Protein AF-X0X4C2-F1 (afdb_monomer_lite)

Structure (mmCIF, N/CA/C/O backbone):
data_AF-X0X4C2-F1
#
_entry.id   AF-X0X4C2-F1
#
loop_
_atom_site.group_PDB
_atom_site.id
_atom_site.type_symbol
_atom_site.label_atom_id
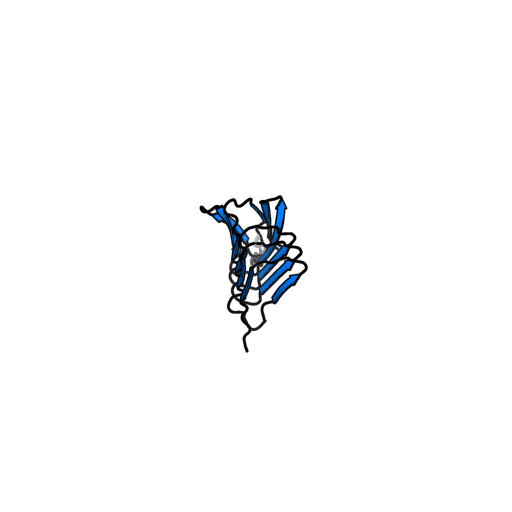_atom_site.label_alt_id
_atom_site.label_comp_id
_atom_site.label_asym_id
_atom_site.label_entity_id
_atom_site.label_seq_id
_atom_site.pdbx_PDB_ins_code
_atom_site.Cartn_x
_atom_site.Cartn_y
_atom_site.Cartn_z
_atom_site.occupancy
_atom_site.B_iso_or_equiv
_atom_site.auth_seq_id
_atom_site.auth_comp_id
_atom_site.auth_asym_id
_atom_site.auth_atom_id
_atom_site.pdbx_PDB_model_num
ATOM 1 N N . MET A 1 1 ? 6.763 48.472 -54.831 1.00 40.66 1 MET A N 1
ATOM 2 C CA . MET A 1 1 ? 7.180 47.068 -54.625 1.00 40.66 1 MET A CA 1
ATOM 3 C C . MET A 1 1 ? 6.949 46.715 -53.163 1.00 40.66 1 MET A C 1
ATOM 5 O O . MET A 1 1 ? 7.682 47.191 -52.311 1.00 40.66 1 MET A O 1
ATOM 9 N N . SER A 1 2 ? 5.869 45.994 -52.861 1.00 44.69 2 SER A N 1
ATOM 10 C CA . SER A 1 2 ? 5.497 45.577 -51.502 1.00 44.69 2 SER A CA 1
ATOM 11 C C . SER A 1 2 ? 5.305 44.066 -51.507 1.00 44.69 2 SER A C 1
ATOM 13 O O . SER A 1 2 ? 4.559 43.547 -52.334 1.00 44.69 2 SER A O 1
ATOM 15 N N . SER A 1 3 ? 5.995 43.354 -50.621 1.00 41.91 3 SER A N 1
ATOM 16 C CA . SER A 1 3 ? 5.711 41.953 -50.298 1.00 41.91 3 SER A CA 1
ATOM 17 C C . SER A 1 3 ? 6.175 41.682 -48.867 1.00 41.91 3 SER A C 1
ATOM 19 O O . SER A 1 3 ? 7.344 41.425 -48.605 1.00 41.91 3 SER A O 1
ATOM 21 N N . LYS A 1 4 ? 5.230 41.802 -47.927 1.00 59.50 4 LYS A N 1
ATOM 22 C CA . LYS A 1 4 ? 5.317 41.296 -46.549 1.00 59.50 4 LYS A CA 1
ATOM 23 C C . LYS A 1 4 ? 4.933 39.813 -46.548 1.00 59.50 4 LYS A C 1
ATOM 25 O O . LYS A 1 4 ? 3.790 39.527 -46.889 1.00 59.50 4 LYS A O 1
ATOM 30 N N . CYS A 1 5 ? 5.817 38.901 -46.130 1.00 36.81 5 CYS A N 1
ATOM 31 C CA . CYS A 1 5 ? 5.499 37.526 -45.675 1.00 36.81 5 CYS A CA 1
AT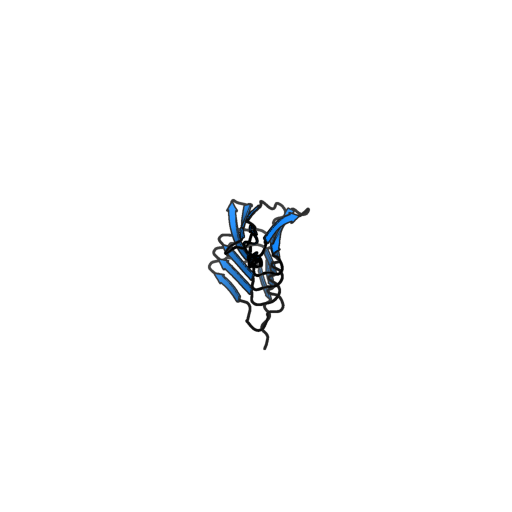OM 32 C C . CYS A 1 5 ? 6.817 36.752 -45.438 1.00 36.81 5 CYS A C 1
ATOM 34 O O . CYS A 1 5 ? 7.682 36.824 -46.294 1.00 36.81 5 CYS A O 1
ATOM 36 N N . LYS A 1 6 ? 7.090 35.977 -44.379 1.00 53.44 6 LYS A N 1
ATOM 37 C CA . LYS A 1 6 ? 6.276 35.333 -43.335 1.00 53.44 6 LYS A CA 1
ATOM 38 C C . LYS A 1 6 ? 7.135 35.223 -42.065 1.00 53.44 6 LYS A C 1
ATOM 40 O O . LYS A 1 6 ? 8.284 34.797 -42.151 1.00 53.44 6 LYS A O 1
ATOM 45 N N . ARG A 1 7 ? 6.592 35.561 -40.889 1.00 50.72 7 ARG A N 1
ATOM 46 C CA . ARG A 1 7 ? 7.197 35.143 -39.613 1.00 50.72 7 ARG A CA 1
ATOM 47 C C . ARG A 1 7 ? 7.087 33.623 -39.538 1.00 50.72 7 ARG A C 1
ATOM 49 O O . ARG A 1 7 ? 5.986 33.084 -39.612 1.00 50.72 7 ARG A O 1
ATOM 56 N N . ARG A 1 8 ? 8.228 32.945 -39.446 1.00 53.25 8 ARG A N 1
ATOM 57 C CA . ARG A 1 8 ? 8.306 31.503 -39.227 1.00 53.25 8 ARG A CA 1
ATOM 58 C C . ARG A 1 8 ? 7.906 31.251 -37.775 1.00 53.25 8 ARG A C 1
ATOM 60 O O . ARG A 1 8 ? 8.707 31.465 -36.876 1.00 53.25 8 ARG A O 1
ATOM 67 N N . LEU A 1 9 ? 6.645 30.895 -37.552 1.00 48.34 9 LEU A N 1
ATOM 68 C CA . LEU A 1 9 ? 6.200 30.347 -36.276 1.00 48.34 9 LEU A CA 1
ATOM 69 C C . LEU A 1 9 ? 6.708 28.907 -36.237 1.00 48.34 9 LEU A C 1
ATOM 71 O O . LEU A 1 9 ? 6.121 28.018 -36.850 1.00 48.34 9 LEU A O 1
ATOM 75 N N . THR A 1 10 ? 7.858 28.697 -35.608 1.00 59.06 10 THR A N 1
ATOM 76 C CA . THR A 1 10 ? 8.228 27.376 -35.109 1.00 59.06 10 THR A CA 1
ATOM 77 C C . THR A 1 10 ? 7.241 27.059 -34.000 1.00 59.06 10 THR A C 1
ATOM 79 O O . THR A 1 10 ? 7.327 27.611 -32.909 1.00 59.06 10 THR A O 1
ATOM 82 N N . LEU A 1 11 ? 6.238 26.250 -34.325 1.00 52.59 11 LEU A N 1
ATOM 83 C CA . LEU A 1 11 ? 5.438 25.571 -33.324 1.00 52.59 11 LEU A CA 1
ATOM 84 C C . LEU A 1 11 ? 6.408 24.566 -32.708 1.00 52.59 11 LEU A C 1
ATOM 86 O O . LEU A 1 11 ? 6.833 23.633 -33.391 1.00 52.59 11 LEU A O 1
ATOM 90 N N . GLU A 1 12 ? 6.883 24.852 -31.497 1.00 42.91 12 GLU A N 1
ATOM 91 C CA . GLU A 1 12 ? 7.608 23.863 -30.709 1.00 42.91 12 GLU A CA 1
ATOM 92 C C . GLU A 1 12 ? 6.773 22.585 -30.745 1.00 42.91 12 GLU A C 1
ATOM 94 O O . GLU A 1 12 ? 5.567 22.613 -30.481 1.00 42.91 12 GLU A O 1
ATOM 99 N N . SER A 1 13 ? 7.390 21.481 -31.178 1.00 59.19 13 SER A N 1
ATOM 100 C CA . SER A 1 13 ? 6.810 20.167 -30.941 1.00 59.19 13 SER A CA 1
ATOM 101 C C . SER A 1 13 ? 6.556 20.132 -29.451 1.00 59.19 13 SER A C 1
ATOM 103 O O . SER A 1 13 ? 7.518 20.244 -28.696 1.00 59.19 13 SER A O 1
ATOM 105 N N . MET A 1 14 ? 5.280 20.068 -29.060 1.00 44.09 14 MET A N 1
ATOM 106 C CA . MET A 1 14 ? 4.888 19.886 -27.673 1.00 44.09 14 MET A CA 1
ATOM 107 C C . MET A 1 14 ? 5.827 18.846 -27.089 1.00 44.09 14 MET A C 1
ATOM 109 O O . MET A 1 14 ? 5.850 17.705 -27.559 1.00 44.09 14 MET A O 1
ATOM 113 N N . GLU A 1 15 ? 6.639 19.253 -26.122 1.00 58.56 15 GLU A N 1
ATOM 114 C CA . GLU A 1 15 ? 7.289 18.289 -25.259 1.00 58.56 15 GLU A CA 1
ATOM 115 C C . GLU A 1 15 ? 6.137 17.410 -24.760 1.00 58.56 15 GLU A C 1
ATOM 117 O O . GLU A 1 15 ? 5.141 17.963 -24.262 1.00 58.56 15 GLU A O 1
ATOM 122 N N . PRO A 1 16 ? 6.152 16.077 -24.956 1.00 49.84 16 PRO A N 1
ATOM 123 C CA . PRO A 1 16 ? 5.253 15.263 -24.173 1.00 49.84 16 PRO A CA 1
ATOM 124 C C . PRO A 1 16 ? 5.598 15.656 -22.746 1.00 49.84 16 PRO A C 1
ATOM 126 O O . PRO A 1 16 ? 6.735 15.473 -22.311 1.00 49.84 16 PRO A O 1
ATOM 129 N N . ARG A 1 17 ? 4.653 16.299 -22.048 1.00 49.81 17 ARG A N 1
ATOM 130 C CA . ARG A 1 17 ? 4.711 16.371 -20.594 1.00 49.81 17 ARG A CA 1
ATOM 131 C C . ARG A 1 17 ? 5.098 14.964 -20.190 1.00 49.81 17 ARG A C 1
ATOM 133 O O . ARG A 1 17 ? 4.367 14.039 -20.539 1.00 49.81 17 ARG A O 1
ATOM 140 N N . CYS A 1 18 ? 6.281 14.805 -19.610 1.00 46.47 18 CYS A N 1
ATOM 141 C CA . CYS A 1 18 ? 6.718 13.535 -19.075 1.00 46.47 18 CYS A CA 1
ATOM 142 C C . CYS A 1 18 ? 5.672 13.195 -18.007 1.00 46.47 18 CYS A C 1
ATOM 144 O O . CYS A 1 18 ? 5.713 13.725 -16.900 1.00 46.47 18 CYS A O 1
ATOM 146 N N . MET A 1 19 ? 4.621 12.472 -18.400 1.00 49.78 19 MET A N 1
ATOM 147 C CA . MET A 1 19 ? 3.558 12.019 -17.520 1.00 49.78 19 MET A CA 1
ATOM 148 C C . MET A 1 19 ? 4.154 10.844 -16.764 1.00 49.78 19 MET A C 1
ATOM 150 O O . MET A 1 19 ? 3.993 9.717 -17.197 1.00 49.78 19 MET A O 1
ATOM 154 N N . MET A 1 20 ? 4.926 11.100 -15.712 1.00 54.41 20 MET A N 1
ATOM 155 C CA . MET A 1 20 ? 5.485 10.042 -14.861 1.00 54.41 20 MET A CA 1
ATOM 156 C C . MET A 1 20 ? 5.259 10.416 -13.402 1.00 54.41 20 MET A C 1
ATOM 158 O O . MET A 1 20 ? 6.180 10.601 -12.616 1.00 54.41 20 MET A O 1
ATOM 162 N N . ALA A 1 21 ? 3.996 10.635 -13.087 1.00 57.00 21 ALA A N 1
ATOM 163 C CA . ALA A 1 21 ? 3.494 10.856 -11.752 1.00 57.00 21 ALA A CA 1
ATOM 164 C C . ALA A 1 21 ? 2.227 10.004 -11.741 1.00 57.00 21 ALA A C 1
ATOM 166 O O . ALA A 1 21 ? 1.179 10.466 -12.196 1.00 57.00 21 ALA A O 1
ATOM 167 N N . GLY A 1 22 ? 2.386 8.712 -11.446 1.00 71.00 22 GLY A N 1
ATOM 168 C CA . GLY A 1 22 ? 1.303 7.748 -11.608 1.00 71.00 22 GLY A CA 1
ATOM 169 C C . GLY A 1 22 ? 0.104 8.086 -10.719 1.00 71.00 22 GLY A C 1
ATOM 170 O O . GLY A 1 22 ? 0.177 8.932 -9.823 1.00 71.00 22 GLY A O 1
ATOM 171 N N . ALA A 1 23 ? -1.056 7.540 -11.037 1.00 83.25 23 ALA A N 1
ATOM 172 C CA . ALA A 1 23 ? -2.300 7.848 -10.354 1.00 83.25 23 ALA A CA 1
ATOM 173 C C . ALA A 1 23 ? -2.665 6.739 -9.371 1.00 83.25 23 ALA A C 1
ATOM 175 O O . ALA A 1 23 ? -2.764 5.577 -9.742 1.00 83.25 23 ALA A O 1
ATOM 176 N N . VAL A 1 24 ? -2.973 7.128 -8.136 1.00 88.19 24 VAL A N 1
ATOM 177 C CA . VAL A 1 24 ? -3.574 6.226 -7.153 1.00 88.19 24 VAL A CA 1
ATOM 178 C C . VAL A 1 24 ? -5.037 6.593 -7.010 1.00 88.19 24 VAL A C 1
ATOM 180 O O . VAL A 1 24 ? -5.399 7.764 -6.910 1.00 88.19 24 VAL A O 1
ATOM 183 N N . THR A 1 25 ? -5.885 5.581 -6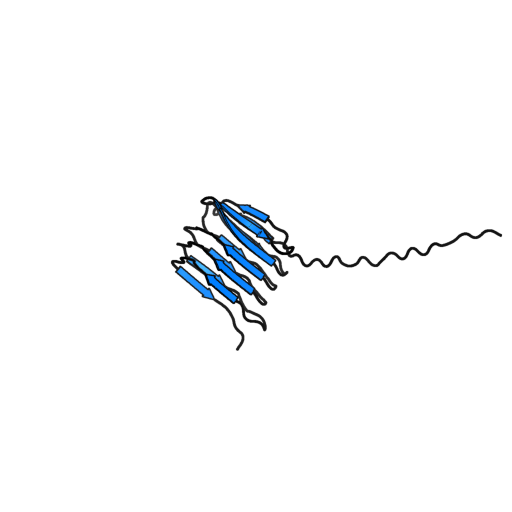.976 1.00 88.69 25 THR A N 1
ATOM 184 C CA . THR A 1 25 ? -7.316 5.697 -6.732 1.00 88.69 25 THR A CA 1
ATOM 185 C C . THR A 1 25 ? -7.665 4.894 -5.495 1.00 88.69 25 THR A C 1
ATOM 187 O O . THR A 1 25 ? -7.269 3.742 -5.368 1.00 88.69 25 THR A O 1
ATOM 190 N N . ALA A 1 26 ? -8.390 5.497 -4.556 1.00 90.31 26 ALA A N 1
ATOM 191 C CA . ALA A 1 26 ? -8.867 4.786 -3.379 1.00 90.31 26 ALA A CA 1
ATOM 192 C C . ALA A 1 26 ? -10.376 4.958 -3.218 1.00 90.31 26 ALA A C 1
ATOM 194 O O . ALA A 1 26 ? -10.912 6.055 -3.400 1.00 90.31 26 ALA A O 1
ATOM 195 N N . TRP A 1 27 ? -11.062 3.872 -2.883 1.00 90.19 27 TRP A N 1
ATOM 196 C CA . TRP A 1 27 ? -12.502 3.849 -2.654 1.00 90.19 27 TRP A CA 1
ATOM 197 C C . TRP A 1 27 ? -12.875 2.807 -1.601 1.00 90.19 27 TRP A C 1
ATOM 199 O O . TRP A 1 27 ? -12.061 1.980 -1.204 1.00 90.19 27 TRP A O 1
ATOM 209 N N . ILE A 1 28 ? -14.120 2.873 -1.138 1.00 90.25 28 ILE A N 1
ATOM 210 C CA . ILE A 1 28 ? -14.707 1.878 -0.241 1.00 90.25 28 ILE A CA 1
ATOM 211 C C . ILE A 1 28 ? -15.648 1.011 -1.077 1.00 90.25 28 ILE A C 1
ATOM 213 O O . ILE A 1 28 ? -16.432 1.548 -1.867 1.00 90.25 28 ILE A O 1
ATOM 217 N N . ASP A 1 29 ? -15.546 -0.309 -0.957 1.00 90.06 29 ASP A N 1
ATOM 218 C CA . ASP A 1 29 ? -16.429 -1.230 -1.672 1.00 90.06 29 ASP A CA 1
ATOM 219 C C . ASP A 1 29 ? -17.792 -1.419 -0.971 1.00 90.06 29 ASP A C 1
ATOM 221 O O . ASP A 1 29 ? -18.129 -0.744 0.002 1.00 90.06 29 ASP A O 1
ATOM 225 N N . LEU A 1 30 ? -18.623 -2.325 -1.496 1.00 86.12 30 LEU A N 1
ATOM 226 C CA . LEU A 1 30 ? -19.943 -2.606 -0.924 1.00 86.12 30 LEU A CA 1
ATOM 227 C C . LEU A 1 30 ? -19.871 -3.391 0.402 1.00 86.12 30 LEU A C 1
ATOM 229 O O . LEU A 1 30 ? -20.831 -3.347 1.172 1.00 86.12 30 LEU A O 1
ATOM 233 N N . ALA A 1 31 ? -18.768 -4.102 0.662 1.00 86.12 31 ALA A N 1
ATOM 234 C CA . ALA A 1 31 ? -18.508 -4.767 1.939 1.00 86.12 31 ALA A CA 1
ATOM 235 C C . ALA A 1 31 ? -18.039 -3.767 3.013 1.00 86.12 31 ALA A C 1
ATOM 237 O O . ALA A 1 31 ? -18.195 -4.017 4.208 1.00 86.12 31 ALA A O 1
ATOM 238 N N . GLY A 1 32 ? -17.578 -2.591 2.585 1.00 86.00 32 GLY A N 1
ATOM 239 C CA . GLY A 1 32 ? -17.081 -1.528 3.443 1.00 86.00 32 GLY A CA 1
ATOM 240 C C . GLY A 1 32 ? -15.560 -1.526 3.568 1.00 86.00 32 GLY A C 1
ATOM 241 O O . GLY A 1 32 ? -15.050 -0.784 4.409 1.00 86.00 32 GLY A O 1
ATOM 242 N N . ASP A 1 33 ? -14.855 -2.317 2.763 1.00 90.75 33 ASP A N 1
ATOM 243 C CA . ASP A 1 33 ? -13.403 -2.459 2.809 1.00 90.75 33 ASP A CA 1
ATOM 244 C C . ASP A 1 33 ? -12.725 -1.353 1.999 1.00 90.75 33 ASP A C 1
ATOM 246 O O . ASP A 1 33 ? -13.270 -0.840 1.013 1.00 90.75 33 ASP A O 1
ATOM 250 N N . LEU A 1 34 ? -11.529 -0.954 2.434 1.00 91.06 34 LEU A N 1
ATOM 251 C CA . LEU A 1 34 ? -10.737 0.060 1.750 1.00 91.06 34 LEU A CA 1
ATOM 252 C C . LEU A 1 34 ? -9.969 -0.585 0.600 1.00 91.06 34 LEU A C 1
ATOM 254 O O . LEU A 1 34 ? -9.087 -1.406 0.823 1.00 91.06 34 LEU A O 1
ATOM 258 N N . GLN A 1 35 ? -10.259 -0.143 -0.616 1.00 93.06 35 GLN A N 1
ATOM 259 C CA . GLN A 1 35 ? -9.556 -0.533 -1.829 1.00 93.06 35 GLN A CA 1
ATOM 260 C C . GLN A 1 35 ? -8.661 0.625 -2.272 1.00 93.06 35 GLN A C 1
ATOM 262 O O . GLN A 1 35 ? -9.152 1.724 -2.527 1.00 93.06 35 GLN A O 1
ATOM 267 N N . VAL A 1 36 ? -7.357 0.387 -2.378 1.00 92.69 36 VAL A N 1
ATOM 268 C CA . VAL A 1 36 ? -6.366 1.324 -2.919 1.00 92.69 36 VAL A CA 1
ATOM 269 C C . VAL A 1 36 ? -5.753 0.681 -4.151 1.00 92.69 36 VAL A C 1
ATOM 271 O O . VAL A 1 36 ? -5.165 -0.389 -4.045 1.00 92.69 36 VAL A O 1
ATOM 274 N N . HIS A 1 37 ? -5.905 1.318 -5.307 1.00 92.31 37 HIS A N 1
ATOM 275 C CA . HIS A 1 37 ? -5.340 0.856 -6.567 1.00 92.31 37 HIS A CA 1
ATOM 276 C C . HIS A 1 37 ? -4.425 1.903 -7.189 1.00 92.31 37 HIS A C 1
ATOM 278 O O . HIS A 1 37 ? -4.844 3.047 -7.389 1.00 92.31 37 HIS A O 1
ATOM 284 N N . GLY A 1 38 ? -3.206 1.491 -7.507 1.00 89.44 38 GLY A N 1
ATOM 285 C CA . GLY A 1 38 ? -2.288 2.216 -8.365 1.00 89.44 38 GLY A CA 1
ATOM 286 C C . GLY A 1 38 ? -2.541 1.967 -9.854 1.00 89.44 38 GLY A C 1
ATOM 287 O O . GLY A 1 38 ? -3.410 1.175 -10.238 1.00 89.44 38 GLY A O 1
ATOM 288 N N . ASP A 1 39 ? -1.824 2.708 -10.692 1.00 85.44 39 ASP A N 1
ATOM 289 C CA . ASP A 1 39 ? -1.792 2.528 -12.139 1.00 85.44 39 ASP A CA 1
ATOM 290 C C . ASP A 1 39 ? -0.557 1.729 -12.586 1.00 85.44 39 ASP A C 1
ATOM 292 O O . ASP A 1 39 ? 0.175 1.177 -11.784 1.00 85.44 39 ASP A O 1
ATOM 296 N N . ALA A 1 40 ? -0.334 1.601 -13.896 1.00 84.00 40 ALA A N 1
ATOM 297 C CA . ALA A 1 40 ? 0.814 0.854 -14.431 1.00 84.00 40 ALA A CA 1
ATOM 298 C C . ALA A 1 40 ? 2.132 1.659 -14.417 1.00 84.00 40 ALA A C 1
ATOM 300 O O . ALA A 1 40 ? 3.031 1.396 -15.217 1.00 84.00 40 ALA A O 1
ATOM 301 N N . ALA A 1 41 ? 2.202 2.724 -13.622 1.00 87.00 41 ALA A N 1
ATOM 302 C CA . ALA A 1 41 ? 3.384 3.555 -13.477 1.00 87.00 41 ALA A CA 1
ATOM 303 C C . ALA A 1 41 ? 3.838 3.528 -12.020 1.00 87.00 41 ALA A C 1
ATOM 305 O O . ALA A 1 41 ? 3.031 3.341 -11.125 1.00 87.00 41 ALA A O 1
ATOM 306 N N . SER A 1 42 ? 5.114 3.832 -11.775 1.00 87.75 42 SER A N 1
ATOM 307 C CA . SER A 1 42 ? 5.651 3.904 -10.414 1.00 87.75 42 SER A CA 1
ATOM 308 C C . SER A 1 42 ? 4.816 4.818 -9.522 1.00 87.75 42 SER A C 1
ATOM 310 O O . SER A 1 42 ? 4.738 6.036 -9.736 1.00 87.75 42 SER A O 1
ATOM 312 N N . ASN A 1 43 ? 4.197 4.225 -8.513 1.00 88.88 43 ASN A N 1
ATOM 313 C CA . ASN A 1 43 ? 3.356 4.894 -7.545 1.00 88.88 43 ASN A CA 1
ATOM 314 C C . ASN A 1 43 ? 4.010 4.868 -6.175 1.00 88.88 43 ASN A C 1
ATOM 316 O O . ASN A 1 43 ? 4.601 3.890 -5.733 1.00 88.88 43 ASN A O 1
ATOM 320 N N . GLN A 1 44 ? 3.870 5.973 -5.459 1.00 91.00 44 GLN A N 1
ATOM 321 C CA . GLN A 1 44 ? 4.357 6.079 -4.095 1.00 91.00 44 GLN A CA 1
ATOM 322 C C . GLN A 1 44 ? 3.200 6.513 -3.226 1.00 91.00 44 GLN A C 1
ATOM 324 O O . GLN A 1 44 ? 2.600 7.562 -3.463 1.00 91.00 44 GLN A O 1
ATOM 329 N N . VAL A 1 45 ? 2.868 5.702 -2.231 1.00 92.31 45 VAL A N 1
ATOM 330 C CA . VAL A 1 45 ? 1.703 5.910 -1.383 1.00 92.31 45 VAL A CA 1
ATOM 331 C C . VAL A 1 45 ? 2.097 5.830 0.081 1.00 92.31 45 VAL A C 1
ATOM 333 O O . VAL A 1 45 ? 2.809 4.929 0.510 1.00 92.31 45 VAL A O 1
ATOM 336 N N . LEU A 1 46 ? 1.622 6.796 0.858 1.00 92.31 46 LEU A N 1
ATOM 337 C CA . LEU A 1 46 ? 1.728 6.820 2.307 1.00 92.31 46 LEU A CA 1
ATOM 338 C C . LEU A 1 46 ? 0.347 6.637 2.916 1.00 92.31 46 LEU A C 1
ATOM 340 O O . LEU A 1 46 ? -0.565 7.420 2.659 1.00 92.31 46 LEU A O 1
ATOM 344 N N . ILE A 1 47 ? 0.216 5.617 3.750 1.00 91.31 47 ILE A N 1
ATOM 345 C CA . ILE A 1 47 ? -1.006 5.273 4.456 1.00 91.31 47 ILE A CA 1
ATOM 346 C C . ILE A 1 47 ? -0.765 5.479 5.942 1.00 91.31 47 ILE A C 1
ATOM 348 O O . ILE A 1 47 ? 0.131 4.881 6.536 1.00 91.31 47 ILE A O 1
ATOM 352 N N . GLN A 1 48 ? -1.581 6.339 6.540 1.00 92.00 48 GLN A N 1
ATOM 353 C CA . GLN A 1 48 ? -1.520 6.664 7.959 1.00 92.00 48 GLN A CA 1
ATOM 354 C C . GLN A 1 48 ? -2.913 6.609 8.572 1.00 92.00 48 GLN A C 1
ATOM 356 O O . GLN A 1 48 ? -3.904 6.953 7.926 1.00 92.00 48 GLN A O 1
ATOM 361 N N . SER A 1 49 ? -3.017 6.206 9.838 1.00 86.75 49 SER A N 1
ATOM 362 C CA . SER A 1 49 ? -4.272 6.376 10.571 1.00 86.75 49 SER A CA 1
ATOM 363 C C . SER A 1 49 ? -4.398 7.836 11.008 1.00 86.75 49 SER A C 1
ATOM 365 O O . SER A 1 49 ? -3.576 8.336 11.775 1.00 86.75 49 SER A O 1
ATOM 367 N N . ALA A 1 50 ? -5.421 8.529 10.505 1.00 82.31 50 ALA A N 1
ATOM 368 C CA . ALA A 1 50 ? -5.720 9.909 10.885 1.00 82.31 50 ALA A CA 1
ATOM 369 C C . ALA A 1 50 ? -6.546 9.976 12.184 1.00 82.31 50 ALA A C 1
ATOM 371 O O . ALA A 1 50 ? -6.407 10.910 12.971 1.00 82.31 50 ALA A O 1
ATOM 372 N N . ALA A 1 51 ? -7.410 8.982 12.405 1.00 76.56 51 ALA A N 1
ATOM 373 C CA . ALA A 1 51 ? -8.221 8.803 13.607 1.00 76.56 51 ALA A CA 1
ATOM 374 C C . ALA A 1 51 ? -8.654 7.331 13.724 1.00 76.56 51 ALA A C 1
ATOM 376 O O . ALA A 1 51 ? -8.470 6.554 12.787 1.00 76.56 51 ALA A O 1
ATOM 377 N N . ALA A 1 52 ? -9.262 6.942 14.850 1.00 72.12 52 ALA A N 1
ATOM 378 C CA . ALA A 1 52 ? -9.809 5.595 15.019 1.00 72.12 52 ALA A CA 1
ATOM 379 C C . ALA A 1 52 ? -10.809 5.267 13.890 1.00 72.12 52 ALA A C 1
ATOM 381 O O . ALA A 1 52 ? -11.840 5.926 13.774 1.00 72.12 52 ALA A O 1
ATOM 382 N N . GLY A 1 53 ? -10.478 4.276 13.055 1.00 75.50 53 GLY A N 1
ATOM 383 C CA . GLY A 1 53 ? -11.288 3.872 11.899 1.00 75.50 53 GLY A CA 1
ATOM 384 C C . GLY A 1 53 ? -11.187 4.786 10.670 1.00 75.50 53 GLY A C 1
ATOM 385 O O . GLY A 1 53 ? -11.935 4.590 9.719 1.00 75.50 53 GLY A O 1
ATOM 386 N N . THR A 1 54 ? -10.284 5.773 10.661 1.00 85.88 54 THR A N 1
ATOM 387 C CA . THR A 1 54 ? -10.042 6.650 9.505 1.00 85.88 54 THR A CA 1
ATOM 388 C C . THR A 1 54 ? -8.604 6.520 9.027 1.00 85.88 54 THR A C 1
ATOM 390 O O . THR A 1 54 ? -7.659 6.793 9.775 1.00 85.88 54 THR A O 1
ATOM 393 N N . TYR A 1 55 ? -8.447 6.185 7.751 1.00 88.56 55 TYR A N 1
ATOM 394 C CA . TYR A 1 55 ? -7.165 6.082 7.068 1.00 88.56 55 TYR A CA 1
ATOM 395 C C . TYR A 1 55 ? -7.001 7.234 6.084 1.00 88.56 55 TYR A C 1
ATOM 397 O O . TYR A 1 55 ? -7.907 7.579 5.324 1.00 88.56 55 TYR A O 1
ATOM 405 N N . GLN A 1 56 ? -5.823 7.837 6.109 1.00 90.44 56 GLN A N 1
ATOM 406 C CA . GLN A 1 56 ? -5.384 8.804 5.126 1.00 90.44 56 GLN A CA 1
ATOM 407 C C . GLN A 1 56 ? -4.402 8.112 4.189 1.00 90.44 56 GLN A C 1
ATOM 409 O O . GLN A 1 56 ? -3.341 7.666 4.613 1.00 90.44 56 GLN A O 1
ATOM 414 N N . VAL A 1 57 ? -4.780 8.036 2.920 1.00 91.12 57 VAL A N 1
ATOM 415 C CA . VAL A 1 57 ? -3.964 7.542 1.815 1.00 91.12 57 VAL A CA 1
ATOM 416 C C . VAL A 1 57 ? -3.460 8.765 1.062 1.00 91.12 57 VAL A C 1
ATOM 418 O O . VAL A 1 57 ? -4.261 9.565 0.587 1.00 91.12 57 VAL A O 1
ATOM 421 N N . THR A 1 58 ? -2.149 8.946 0.971 1.00 89.81 58 THR A N 1
ATOM 422 C CA . THR A 1 58 ? -1.525 10.108 0.331 1.00 89.81 58 THR A CA 1
ATOM 423 C C . THR A 1 58 ? -0.547 9.645 -0.733 1.00 89.81 58 THR A C 1
ATOM 425 O O . THR A 1 58 ? 0.457 9.017 -0.413 1.00 89.81 58 THR A O 1
ATOM 428 N N . GLY A 1 59 ? -0.812 9.992 -1.988 1.00 88.31 59 GLY A N 1
ATOM 429 C CA . GLY A 1 59 ? 0.152 9.873 -3.073 1.00 88.31 59 GLY A CA 1
ATOM 430 C C . GLY A 1 59 ? 1.333 10.816 -2.843 1.00 88.31 59 GLY A C 1
ATOM 431 O O . GLY A 1 59 ? 1.154 12.001 -2.549 1.00 88.31 59 GLY A O 1
ATOM 432 N N . LEU A 1 60 ? 2.547 10.286 -2.939 1.00 85.06 60 LEU A N 1
ATOM 433 C CA . LEU A 1 60 ? 3.805 10.998 -2.749 1.00 85.06 60 LEU A CA 1
ATOM 434 C C . LEU A 1 60 ? 4.596 11.095 -4.060 1.00 85.06 60 LEU A C 1
ATOM 436 O O . LEU A 1 60 ? 4.336 10.384 -5.029 1.00 85.06 60 LEU A O 1
ATOM 440 N N . TYR A 1 61 ? 5.573 12.009 -4.083 1.00 75.62 61 TYR A N 1
ATOM 441 C CA . TYR A 1 61 ? 6.542 12.186 -5.175 1.00 75.62 61 TYR A CA 1
ATOM 442 C C . TYR A 1 61 ? 5.923 12.307 -6.577 1.00 75.62 61 TYR A C 1
ATOM 444 O O . TYR A 1 61 ? 6.442 11.791 -7.560 1.00 75.62 61 TYR A O 1
ATOM 452 N N . GLY A 1 62 ? 4.814 13.043 -6.667 1.00 68.31 62 GLY A N 1
ATOM 453 C CA . GLY A 1 62 ? 4.100 13.286 -7.919 1.00 68.31 62 GLY A CA 1
ATOM 454 C C . GLY A 1 62 ? 2.946 12.320 -8.163 1.00 68.31 62 GLY A C 1
ATOM 455 O O . GLY A 1 62 ? 2.071 12.644 -8.960 1.00 68.31 62 GLY A O 1
ATOM 456 N N . THR A 1 63 ? 2.872 11.208 -7.428 1.00 80.94 63 THR A N 1
ATOM 457 C CA . THR A 1 63 ? 1.724 10.302 -7.491 1.00 80.94 63 THR A CA 1
ATOM 458 C C . THR A 1 63 ? 0.446 11.075 -7.172 1.00 80.94 63 THR A C 1
ATOM 460 O O . THR A 1 63 ? 0.319 11.673 -6.101 1.00 80.94 63 THR A O 1
ATOM 463 N N . THR A 1 64 ? -0.492 11.120 -8.114 1.00 79.94 64 THR A N 1
ATOM 464 C CA . THR A 1 64 ? -1.726 11.894 -7.956 1.00 79.94 64 THR A CA 1
ATOM 465 C C . THR A 1 64 ? -2.783 11.023 -7.293 1.00 79.94 64 THR A C 1
ATOM 467 O O . THR A 1 64 ? -3.253 10.064 -7.893 1.00 79.94 64 THR A O 1
ATOM 470 N N . GLY A 1 65 ? -3.171 11.370 -6.065 1.00 78.88 65 GLY A N 1
ATOM 471 C CA . GLY A 1 65 ? -4.240 10.678 -5.346 1.00 78.88 65 GLY A CA 1
ATOM 472 C C . GLY A 1 65 ? -4.089 10.794 -3.837 1.00 78.88 65 GLY A C 1
ATOM 473 O O . GLY A 1 65 ? -3.267 10.107 -3.244 1.00 78.88 65 GLY A O 1
ATOM 474 N N . SER A 1 66 ? -4.890 11.648 -3.201 1.00 85.50 66 SER A N 1
ATOM 475 C CA . SER A 1 66 ? -4.954 11.741 -1.740 1.00 85.50 66 SER A CA 1
ATOM 476 C C . SER A 1 66 ? -6.395 11.575 -1.286 1.00 85.50 66 SER A C 1
ATOM 478 O O . SER A 1 66 ? -7.272 12.342 -1.685 1.00 85.50 66 SER A O 1
ATOM 480 N N . TYR A 1 67 ? -6.633 10.582 -0.439 1.00 88.50 67 TYR A N 1
ATOM 481 C CA . TYR A 1 67 ? -7.953 10.176 0.013 1.00 88.50 67 TYR A CA 1
ATOM 482 C C . TYR A 1 67 ? -7.953 10.044 1.529 1.00 88.50 67 TYR A C 1
ATOM 484 O O . TYR A 1 67 ? -7.005 9.556 2.135 1.00 88.50 67 TYR A O 1
ATOM 492 N N . THR A 1 68 ? -9.024 10.495 2.166 1.00 89.12 68 THR A N 1
ATOM 493 C CA . THR A 1 68 ? -9.275 10.221 3.581 1.00 89.12 68 THR A CA 1
ATOM 494 C C . THR A 1 68 ? -10.561 9.426 3.648 1.00 89.12 68 THR A C 1
ATOM 496 O O . THR A 1 68 ? -11.615 9.921 3.252 1.00 89.12 68 THR A O 1
ATOM 499 N N . LEU A 1 69 ? -10.441 8.170 4.059 1.00 86.81 69 LEU A N 1
ATOM 500 C CA . LEU A 1 69 ? -11.491 7.167 3.966 1.00 86.81 69 LEU A CA 1
ATOM 501 C C . LEU A 1 69 ? -11.668 6.513 5.334 1.00 86.81 69 LEU A C 1
ATOM 503 O O . LEU A 1 69 ? -10.695 6.241 6.037 1.00 86.81 69 LEU A O 1
ATOM 507 N N . SER A 1 70 ? -12.918 6.264 5.700 1.00 87.38 70 SER A N 1
ATOM 508 C CA . SER A 1 70 ? -13.279 5.586 6.944 1.00 87.38 70 SER A CA 1
ATOM 509 C C . SER A 1 70 ? -14.003 4.287 6.592 1.00 87.38 70 SER A C 1
ATOM 511 O O . SER A 1 70 ? -15.236 4.288 6.547 1.00 87.38 70 SER A O 1
ATOM 513 N N . PRO A 1 71 ? -13.268 3.217 6.229 1.00 83.06 71 PRO A N 1
ATOM 514 C CA . PRO A 1 71 ? -13.876 1.937 5.893 1.00 83.06 71 PRO A CA 1
ATOM 515 C C . PRO A 1 71 ? -14.613 1.372 7.111 1.00 83.06 71 PRO A C 1
ATOM 517 O O . PRO A 1 71 ? -14.144 1.472 8.245 1.00 83.06 71 PRO A O 1
ATOM 520 N N . SER A 1 72 ? -15.787 0.796 6.867 1.00 79.44 72 SER A N 1
ATOM 521 C CA . SER A 1 72 ? -16.618 0.154 7.892 1.00 79.44 72 SER A CA 1
ATOM 522 C C . SER A 1 72 ? -16.517 -1.371 7.884 1.00 79.44 72 SER A C 1
ATOM 524 O O . SER A 1 72 ? -16.951 -1.996 8.846 1.00 79.44 72 SER A O 1
ATOM 526 N N . GLY A 1 73 ? -16.006 -1.949 6.792 1.00 73.62 73 GLY A N 1
ATOM 527 C CA . GLY A 1 73 ? -15.764 -3.385 6.615 1.00 73.62 73 GLY A CA 1
ATOM 528 C C . GLY A 1 73 ? -14.485 -3.852 7.308 1.00 73.62 73 GLY A C 1
ATOM 529 O O . GLY A 1 73 ? -14.416 -4.988 7.766 1.00 73.62 73 GLY A O 1
ATOM 530 N N . GLY A 1 74 ? -13.547 -2.922 7.518 1.00 81.12 74 GLY A N 1
ATOM 531 C CA . GLY A 1 74 ? -12.360 -3.109 8.347 1.00 81.12 74 GLY A CA 1
ATOM 532 C C . GLY A 1 74 ? -11.114 -3.475 7.548 1.00 81.12 74 GLY A C 1
ATOM 533 O O . GLY A 1 74 ? -10.039 -2.936 7.825 1.00 81.12 74 GLY A O 1
ATOM 534 N N . ASP A 1 75 ? -11.254 -4.300 6.509 1.00 90.12 75 ASP A N 1
ATOM 535 C CA . ASP A 1 75 ? -10.111 -4.778 5.738 1.00 90.12 75 ASP A CA 1
ATOM 536 C C . ASP A 1 75 ? -9.547 -3.680 4.812 1.00 90.12 75 ASP A C 1
ATOM 538 O O . ASP A 1 75 ? -10.252 -2.799 4.302 1.00 90.12 75 ASP A O 1
ATOM 542 N N . VAL A 1 76 ? -8.227 -3.719 4.609 1.00 90.94 76 VAL A N 1
ATOM 543 C CA . VAL A 1 76 ? -7.485 -2.797 3.742 1.00 90.94 76 VAL A CA 1
ATOM 544 C C . VAL A 1 76 ? -6.771 -3.589 2.658 1.00 90.94 76 VAL A C 1
ATOM 546 O O . VAL A 1 76 ? -5.926 -4.439 2.936 1.00 90.94 76 VAL A O 1
ATOM 549 N N . HIS A 1 77 ? -7.081 -3.261 1.413 1.00 93.69 77 HIS A N 1
ATOM 550 C CA . HIS A 1 77 ? -6.545 -3.876 0.211 1.00 93.69 77 HIS A CA 1
ATOM 551 C C . HIS A 1 77 ? -5.785 -2.832 -0.602 1.00 93.69 77 HIS A C 1
ATOM 553 O O . HIS A 1 77 ? -6.337 -1.798 -0.974 1.00 93.69 77 HIS A O 1
ATOM 559 N N . ILE A 1 78 ? -4.510 -3.095 -0.866 1.00 94.00 78 ILE A N 1
ATOM 560 C CA . ILE A 1 78 ? -3.618 -2.211 -1.616 1.00 94.00 78 ILE A CA 1
ATOM 561 C C . ILE A 1 78 ? -3.085 -2.993 -2.810 1.00 94.00 78 ILE A C 1
ATOM 563 O O . ILE A 1 78 ? -2.501 -4.057 -2.630 1.00 94.00 78 ILE A O 1
ATOM 567 N N . HIS A 1 79 ? -3.292 -2.462 -4.009 1.00 93.81 79 HIS A N 1
ATOM 568 C CA . HIS A 1 79 ? -2.932 -3.068 -5.285 1.00 93.81 79 HIS A CA 1
ATOM 569 C C . HIS A 1 79 ? -2.231 -2.020 -6.148 1.00 93.81 79 HIS A C 1
ATOM 571 O O . HIS A 1 79 ? -2.905 -1.176 -6.724 1.00 93.81 79 HIS A O 1
ATOM 577 N N . MET A 1 80 ? -0.903 -2.016 -6.218 1.00 89.12 80 MET A N 1
ATOM 578 C CA . MET A 1 80 ? -0.188 -0.907 -6.861 1.00 89.12 80 MET A CA 1
ATOM 579 C C . MET A 1 80 ? -0.051 -1.069 -8.379 1.00 89.12 80 MET A C 1
ATOM 581 O O . MET A 1 80 ? -0.294 -0.100 -9.081 1.00 89.12 80 MET A O 1
ATOM 585 N N . GLY A 1 81 ? 0.094 -2.291 -8.891 1.00 86.94 81 GLY A N 1
ATOM 586 C CA . GLY A 1 81 ? -0.026 -2.562 -10.322 1.00 86.94 81 GLY A CA 1
ATOM 587 C C . GLY A 1 81 ? 1.286 -3.031 -10.933 1.00 86.94 81 GLY A C 1
ATOM 588 O O . GLY A 1 81 ? 1.821 -4.047 -10.518 1.00 86.94 81 GLY A O 1
ATOM 589 N N . ASP A 1 82 ? 1.723 -2.374 -12.002 1.00 85.12 82 ASP A N 1
ATOM 590 C CA . ASP A 1 82 ? 3.041 -2.612 -12.601 1.00 85.12 82 ASP A CA 1
ATOM 591 C C . ASP A 1 82 ? 3.895 -1.356 -12.348 1.00 85.12 82 ASP A C 1
ATOM 593 O O . ASP A 1 82 ? 3.357 -0.246 -12.314 1.00 85.12 82 ASP A O 1
ATOM 597 N N . GLY A 1 83 ? 5.218 -1.503 -12.300 1.00 86.56 83 GLY A N 1
ATOM 598 C CA . GLY A 1 83 ? 6.155 -0.408 -12.071 1.00 86.56 83 GLY A CA 1
ATOM 599 C C . GLY A 1 83 ? 6.755 -0.434 -10.669 1.00 86.56 83 GLY A C 1
ATOM 600 O O . GLY A 1 83 ? 6.292 -1.129 -9.786 1.00 86.56 83 GLY A O 1
ATOM 601 N N . ASN A 1 84 ? 7.818 0.350 -10.460 1.00 88.38 84 ASN A N 1
ATOM 602 C CA . ASN A 1 84 ? 8.499 0.373 -9.159 1.00 88.38 84 ASN A CA 1
ATOM 603 C C . ASN A 1 84 ? 7.655 1.104 -8.105 1.00 88.38 84 ASN A C 1
ATOM 605 O O . ASN A 1 84 ? 7.707 2.343 -8.035 1.00 88.38 84 ASN A O 1
ATOM 609 N N . ASP A 1 85 ? 6.909 0.360 -7.298 1.00 90.69 85 ASP A N 1
ATOM 610 C CA . ASP A 1 85 ? 5.964 0.919 -6.345 1.00 90.69 85 ASP A CA 1
ATOM 611 C C . ASP A 1 85 ? 6.543 1.020 -4.935 1.00 90.69 85 ASP A C 1
ATOM 613 O O . ASP A 1 85 ? 7.362 0.218 -4.487 1.00 90.69 85 ASP A O 1
ATOM 617 N N . GLN A 1 86 ? 6.121 2.050 -4.200 1.00 92.31 86 GLN A N 1
ATOM 618 C CA . GLN A 1 86 ? 6.525 2.255 -2.810 1.00 92.31 86 GLN A CA 1
ATOM 619 C C . GLN A 1 86 ? 5.303 2.446 -1.924 1.00 92.31 86 GLN A C 1
ATOM 621 O O . GLN A 1 86 ? 4.604 3.459 -2.006 1.00 92.31 86 GLN A O 1
ATOM 626 N N . VAL A 1 87 ? 5.064 1.481 -1.043 1.00 93.69 87 VAL A N 1
ATOM 627 C CA . VAL A 1 87 ? 3.956 1.491 -0.090 1.00 93.69 87 VAL A CA 1
ATOM 628 C C . VAL A 1 87 ? 4.503 1.720 1.309 1.00 93.69 87 VAL A C 1
ATOM 630 O O . VAL A 1 87 ? 5.124 0.843 1.907 1.00 93.69 87 VAL A O 1
ATOM 633 N N . PHE A 1 88 ? 4.225 2.897 1.859 1.00 94.88 88 PHE A N 1
ATOM 634 C CA . PHE A 1 88 ? 4.567 3.261 3.227 1.00 94.88 88 PHE A CA 1
ATOM 635 C C . PHE A 1 88 ? 3.330 3.163 4.112 1.00 94.88 88 PHE A C 1
ATOM 637 O O . PHE A 1 88 ? 2.328 3.830 3.869 1.00 94.88 88 PHE A O 1
ATOM 644 N N . ILE A 1 89 ? 3.409 2.372 5.173 1.00 93.06 89 ILE A N 1
ATOM 645 C CA . ILE A 1 89 ? 2.366 2.242 6.187 1.00 93.06 89 ILE A CA 1
ATOM 646 C C . ILE A 1 89 ? 2.947 2.729 7.496 1.00 93.06 89 ILE A C 1
ATOM 648 O O . ILE A 1 89 ? 3.894 2.148 8.020 1.00 93.06 89 ILE A O 1
ATOM 652 N N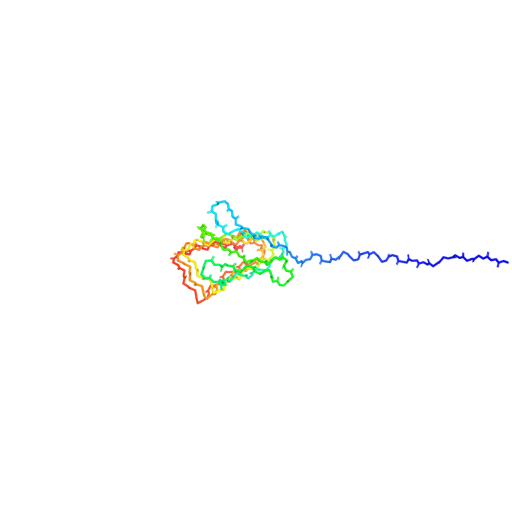 . ASP A 1 90 ? 2.388 3.806 8.030 1.00 94.00 90 ASP A N 1
ATOM 653 C CA . ASP A 1 90 ? 2.946 4.454 9.204 1.00 94.00 90 ASP A CA 1
ATOM 654 C C . ASP A 1 90 ? 1.876 4.806 10.238 1.00 94.00 90 ASP A C 1
ATOM 656 O O . ASP A 1 90 ? 0.875 5.451 9.932 1.00 94.00 90 ASP A O 1
ATOM 660 N N . ASN A 1 91 ? 2.109 4.420 11.494 1.00 92.62 91 ASN A N 1
ATOM 661 C CA . ASN A 1 91 ? 1.186 4.675 12.602 1.00 92.62 91 ASN A CA 1
ATOM 662 C C . ASN A 1 91 ? -0.240 4.165 12.326 1.00 92.62 91 ASN A C 1
ATOM 664 O O . ASN A 1 91 ? -1.225 4.841 12.632 1.00 92.62 91 ASN A O 1
ATOM 668 N N . VAL A 1 92 ? -0.365 2.990 11.709 1.00 89.31 92 VAL A N 1
ATOM 669 C CA . VAL A 1 92 ? -1.661 2.382 11.405 1.00 89.31 92 VAL A CA 1
ATOM 670 C C . VAL A 1 92 ? -2.054 1.436 12.530 1.00 89.31 92 VAL A C 1
ATOM 672 O O . VAL A 1 92 ? -1.293 0.549 12.904 1.00 89.31 92 VAL A O 1
ATOM 675 N N . ASN A 1 93 ? -3.251 1.625 13.082 1.00 88.50 93 ASN A N 1
ATOM 676 C CA . ASN A 1 93 ? -3.837 0.712 14.055 1.00 88.50 93 ASN A CA 1
ATOM 677 C C . ASN A 1 93 ? -5.132 0.152 13.468 1.00 88.50 93 ASN A C 1
ATOM 679 O O . ASN A 1 93 ? -6.111 0.892 13.371 1.00 88.50 93 ASN A O 1
ATOM 683 N N . THR A 1 94 ? -5.113 -1.115 13.055 1.00 84.81 94 THR A N 1
ATOM 684 C CA . THR A 1 94 ? -6.309 -1.804 12.562 1.00 84.81 94 THR A CA 1
ATOM 685 C C . THR A 1 94 ? -6.508 -3.143 13.257 1.00 84.81 94 THR A C 1
ATOM 687 O O . THR A 1 94 ? -5.555 -3.882 13.534 1.00 84.81 94 THR A O 1
ATOM 690 N N . GLY A 1 95 ? -7.779 -3.421 13.549 1.00 84.88 95 GLY A N 1
ATOM 691 C CA . GLY A 1 95 ? -8.252 -4.708 14.041 1.00 84.88 95 GLY A CA 1
ATOM 692 C C . GLY A 1 95 ? -8.200 -5.803 12.977 1.00 84.88 95 GLY A C 1
ATOM 693 O O . GLY A 1 95 ? -8.127 -6.987 13.305 1.00 84.88 95 GLY A O 1
ATOM 694 N N . ASP A 1 96 ? -8.209 -5.371 11.722 1.00 89.94 96 ASP A N 1
ATOM 695 C CA . ASP A 1 96 ? -8.652 -6.131 10.565 1.00 89.94 96 ASP A CA 1
ATOM 696 C C . ASP A 1 96 ? -7.477 -6.497 9.650 1.00 89.94 96 ASP A C 1
ATOM 698 O O . ASP A 1 96 ? -6.304 -6.283 9.987 1.00 89.94 96 ASP A O 1
ATOM 702 N N . ASN A 1 97 ? -7.768 -7.117 8.509 1.00 91.88 97 ASN A N 1
ATOM 703 C CA . ASN A 1 97 ? -6.739 -7.611 7.610 1.00 91.88 97 ASN A CA 1
ATOM 704 C C . ASN A 1 97 ? -6.153 -6.486 6.756 1.00 91.88 97 ASN A C 1
ATOM 706 O O . ASN A 1 97 ? -6.842 -5.581 6.291 1.00 91.88 97 ASN A O 1
ATOM 710 N N . LEU A 1 98 ? -4.856 -6.592 6.499 1.00 92.06 98 LEU A N 1
ATOM 711 C CA . LEU A 1 98 ? -4.122 -5.729 5.590 1.00 92.06 98 LEU A CA 1
ATOM 712 C C . LEU A 1 98 ? -3.518 -6.602 4.496 1.00 92.06 98 LEU A C 1
ATOM 714 O O . LEU A 1 98 ? -2.686 -7.461 4.776 1.00 92.06 98 LEU A O 1
ATOM 718 N N . ASN A 1 99 ? -3.925 -6.388 3.253 1.00 94.50 99 ASN A N 1
ATOM 719 C CA . ASN A 1 99 ? -3.420 -7.112 2.099 1.00 94.50 99 ASN A CA 1
ATOM 720 C C . ASN A 1 99 ? -2.748 -6.135 1.134 1.00 94.50 99 ASN A C 1
ATOM 722 O O . ASN A 1 99 ? -3.396 -5.228 0.620 1.00 94.50 99 ASN A O 1
ATOM 726 N N . ILE A 1 100 ? -1.453 -6.330 0.902 1.00 94.12 100 ILE A N 1
ATOM 727 C CA . ILE A 1 100 ? -0.619 -5.489 0.046 1.00 94.12 100 ILE A CA 1
ATOM 728 C C . ILE A 1 100 ? -0.144 -6.324 -1.132 1.00 94.12 100 ILE A C 1
ATOM 730 O O . ILE A 1 100 ? 0.475 -7.371 -0.936 1.00 94.12 100 ILE A O 1
ATOM 734 N N . GLN A 1 101 ? -0.424 -5.846 -2.337 1.00 93.69 101 GLN A N 1
ATOM 735 C CA . GLN A 1 101 ? 0.051 -6.402 -3.592 1.00 93.69 101 GLN A CA 1
ATOM 736 C C . GLN A 1 101 ? 0.681 -5.282 -4.412 1.00 93.69 101 GLN A C 1
ATOM 738 O O . GLN A 1 101 ? -0.022 -4.355 -4.808 1.00 93.69 101 GLN A O 1
ATOM 743 N N . THR A 1 102 ? 1.993 -5.328 -4.620 1.00 89.56 102 THR A N 1
ATOM 744 C CA . THR A 1 102 ? 2.695 -4.264 -5.352 1.00 89.56 102 THR A CA 1
ATOM 745 C C . THR A 1 102 ? 2.771 -4.596 -6.835 1.00 89.56 102 THR A C 1
ATOM 747 O O . THR A 1 102 ? 2.127 -3.887 -7.593 1.00 89.56 102 THR A O 1
ATOM 750 N N . GLY A 1 103 ? 3.250 -5.786 -7.208 1.00 87.62 103 GLY A N 1
ATOM 751 C CA . GLY A 1 103 ? 2.936 -6.404 -8.493 1.00 87.62 103 GLY A CA 1
ATOM 752 C C . GLY A 1 103 ? 4.161 -6.836 -9.282 1.00 87.62 103 GLY A C 1
ATOM 753 O O . GLY A 1 103 ? 4.654 -7.929 -9.037 1.00 87.62 103 GLY A O 1
ATOM 754 N N . LYS A 1 104 ? 4.556 -6.103 -10.323 1.00 84.44 104 LYS A N 1
ATOM 755 C CA . LYS A 1 104 ? 5.782 -6.402 -11.087 1.00 84.44 104 LYS A CA 1
ATOM 756 C C . LYS A 1 104 ? 6.794 -5.285 -10.901 1.00 84.44 104 LYS A C 1
ATOM 758 O O . LYS A 1 104 ? 6.406 -4.165 -10.612 1.00 84.44 104 LYS A O 1
ATOM 763 N N . ASP A 1 105 ? 8.037 -5.579 -11.269 1.00 86.62 105 ASP A N 1
ATOM 764 C CA . ASP A 1 105 ? 9.196 -4.691 -11.148 1.00 86.62 105 ASP A CA 1
ATOM 765 C C . ASP A 1 105 ? 9.719 -4.632 -9.707 1.00 86.62 105 ASP A C 1
ATOM 767 O O . ASP A 1 105 ? 9.564 -5.609 -8.983 1.00 86.62 105 ASP A O 1
ATOM 771 N N . HIS A 1 106 ? 10.471 -3.592 -9.336 1.00 88.38 106 HIS A N 1
ATOM 772 C CA . HIS A 1 106 ? 11.121 -3.515 -8.028 1.00 88.38 106 HIS A CA 1
ATOM 773 C C . HIS A 1 106 ? 10.282 -2.696 -7.059 1.00 88.38 106 HIS A C 1
ATOM 775 O O . HIS A 1 106 ? 10.257 -1.461 -7.126 1.00 88.38 106 HIS A O 1
ATOM 781 N N . ASP A 1 107 ? 9.712 -3.396 -6.088 1.00 90.75 107 ASP A N 1
ATOM 782 C CA . ASP A 1 107 ? 8.804 -2.813 -5.120 1.00 90.75 107 ASP A CA 1
ATOM 783 C C . ASP A 1 107 ? 9.398 -2.660 -3.724 1.00 90.75 107 ASP A C 1
ATOM 785 O O . ASP A 1 107 ? 10.246 -3.431 -3.261 1.00 90.75 107 ASP A O 1
ATOM 789 N N . VAL A 1 108 ? 8.896 -1.657 -3.007 1.00 91.88 108 VAL A N 1
ATOM 790 C CA . VAL A 1 108 ? 9.238 -1.401 -1.610 1.00 91.88 108 VAL A CA 1
ATOM 791 C C . VAL A 1 108 ? 7.971 -1.317 -0.773 1.00 91.88 108 VAL A C 1
ATOM 793 O O . VAL A 1 108 ? 7.118 -0.458 -0.980 1.00 91.88 108 VAL A O 1
ATOM 796 N N . VAL A 1 109 ? 7.878 -2.169 0.242 1.00 93.81 109 VAL A N 1
ATOM 797 C CA . VAL A 1 109 ? 6.830 -2.121 1.262 1.00 93.81 109 VAL A CA 1
ATOM 798 C C . VAL A 1 109 ? 7.471 -1.851 2.611 1.00 93.81 109 VAL A C 1
ATOM 800 O O . VAL A 1 109 ? 8.380 -2.557 3.036 1.00 93.81 109 VAL A O 1
ATOM 803 N N . ASP A 1 110 ? 6.983 -0.831 3.302 1.00 95.25 110 ASP A N 1
ATOM 804 C CA . ASP A 1 110 ? 7.603 -0.315 4.514 1.00 95.25 110 ASP A CA 1
ATOM 805 C C . ASP A 1 110 ? 6.542 -0.060 5.586 1.00 95.25 110 ASP A C 1
ATOM 807 O O . ASP A 1 110 ? 5.732 0.861 5.474 1.00 95.25 110 ASP A O 1
ATOM 811 N N . ILE A 1 111 ? 6.521 -0.902 6.622 1.00 93.62 111 ILE A N 1
ATOM 812 C CA . ILE A 1 111 ? 5.508 -0.874 7.682 1.00 93.62 111 ILE A CA 1
ATOM 813 C C . ILE A 1 111 ? 6.145 -0.444 9.000 1.00 93.62 111 ILE A C 1
ATOM 815 O O . ILE A 1 111 ? 6.835 -1.217 9.674 1.00 93.62 111 ILE A O 1
ATOM 819 N N . ARG A 1 112 ? 5.840 0.777 9.440 1.00 94.69 112 ARG A N 1
ATOM 820 C CA . ARG A 1 112 ? 6.386 1.364 10.665 1.00 94.69 112 ARG A CA 1
ATOM 821 C C . ARG A 1 112 ? 5.330 1.682 11.710 1.00 94.69 112 ARG A C 1
ATOM 823 O O . ARG A 1 112 ? 4.226 2.121 11.390 1.00 94.69 112 ARG A O 1
ATOM 830 N N . ARG A 1 113 ? 5.707 1.531 12.986 1.00 93.38 113 ARG A N 1
ATOM 831 C CA . ARG A 1 113 ? 4.942 2.021 14.153 1.00 93.38 113 ARG A CA 1
ATOM 832 C C . ARG A 1 113 ? 3.465 1.603 14.141 1.00 93.38 113 ARG A C 1
ATOM 834 O O . ARG A 1 113 ? 2.614 2.349 14.613 1.00 93.38 113 ARG A O 1
ATOM 841 N N . SER A 1 114 ? 3.159 0.441 13.573 1.00 91.75 114 SER A N 1
ATOM 842 C CA . SER A 1 114 ? 1.785 0.019 13.302 1.00 91.75 114 SER A CA 1
ATOM 843 C C . SER A 1 114 ? 1.372 -1.142 14.204 1.00 91.75 114 SER A C 1
ATOM 845 O O . SER A 1 114 ? 2.190 -1.986 14.558 1.00 91.75 114 SER A O 1
ATOM 847 N N . ASN A 1 115 ? 0.105 -1.182 14.603 1.00 91.31 115 ASN A N 1
ATOM 848 C CA . ASN A 1 115 ? -0.483 -2.266 15.382 1.00 91.31 115 ASN A CA 1
ATOM 849 C C . ASN A 1 115 ? -1.588 -2.922 14.551 1.00 91.31 115 ASN A C 1
ATOM 851 O O . ASN A 1 115 ? -2.671 -2.365 14.396 1.00 91.31 115 ASN A O 1
ATOM 855 N N . LEU A 1 116 ? -1.284 -4.087 13.995 1.00 90.06 116 LEU A N 1
ATOM 856 C CA . LEU A 1 116 ? -2.107 -4.803 13.030 1.00 90.06 116 LEU A CA 1
ATOM 857 C C . LEU A 1 116 ? -2.472 -6.153 13.653 1.00 90.06 116 LEU A C 1
ATOM 859 O O . LEU A 1 116 ? -1.658 -7.082 13.691 1.00 90.06 116 LEU A O 1
ATOM 863 N N . THR A 1 117 ? -3.672 -6.236 14.231 1.00 90.25 117 THR A N 1
ATOM 864 C CA . THR A 1 117 ? -4.103 -7.444 14.956 1.00 90.25 117 THR A CA 1
ATOM 865 C C . THR A 1 117 ? -4.776 -8.477 14.061 1.00 90.25 117 THR A C 1
ATOM 867 O O . THR A 1 117 ? -4.858 -9.644 14.444 1.00 90.25 117 THR A O 1
ATOM 870 N N . GLY A 1 118 ? -5.231 -8.071 12.875 1.00 88.75 118 GLY A N 1
ATOM 871 C CA . GLY A 1 118 ? -5.682 -8.989 11.839 1.00 88.75 118 GLY A CA 1
ATOM 872 C C . GLY A 1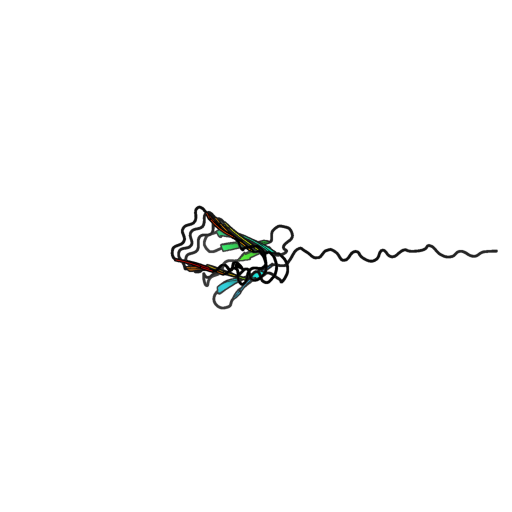 118 ? -4.519 -9.635 11.086 1.00 88.75 118 GLY A C 1
ATOM 873 O O . GLY A 1 118 ? -3.354 -9.597 11.499 1.00 88.75 118 GLY A O 1
ATOM 874 N N . THR A 1 119 ? -4.837 -10.258 9.954 1.00 92.94 119 THR A N 1
ATOM 875 C CA . THR A 1 119 ? -3.823 -10.848 9.079 1.00 92.94 119 THR A CA 1
ATOM 876 C C . THR A 1 119 ? -3.205 -9.786 8.192 1.00 92.94 119 THR A C 1
ATOM 878 O O . THR A 1 119 ? -3.896 -9.142 7.413 1.00 92.94 119 THR A O 1
ATOM 881 N N . THR A 1 120 ? -1.885 -9.651 8.259 1.00 93.62 120 THR A N 1
ATOM 882 C CA . THR A 1 120 ? -1.108 -8.854 7.315 1.00 93.62 120 THR A CA 1
ATOM 883 C C . THR A 1 120 ? -0.493 -9.764 6.267 1.00 93.62 120 THR A C 1
ATOM 885 O O . THR A 1 120 ? 0.323 -10.636 6.578 1.00 93.62 120 THR A O 1
ATOM 888 N N . LYS A 1 121 ? -0.889 -9.560 5.015 1.00 94.62 121 LYS A N 1
ATOM 889 C CA . LYS A 1 121 ? -0.341 -10.236 3.850 1.00 94.62 121 LYS A CA 1
ATOM 890 C C . LYS A 1 121 ? 0.381 -9.219 2.974 1.00 94.62 121 LYS A C 1
ATOM 892 O O . LYS A 1 121 ? -0.204 -8.211 2.600 1.00 94.62 121 LYS A O 1
ATOM 897 N N . VAL A 1 122 ? 1.626 -9.519 2.623 1.00 93.62 122 VAL A N 1
ATOM 898 C CA . VAL A 1 122 ? 2.408 -8.759 1.643 1.00 93.62 122 VAL A CA 1
ATOM 899 C C . VAL A 1 122 ? 2.805 -9.706 0.522 1.00 93.62 122 VAL A C 1
ATOM 901 O O . VAL A 1 122 ? 3.363 -10.771 0.784 1.00 93.62 122 VAL A O 1
ATOM 904 N N . ASP A 1 123 ? 2.467 -9.349 -0.708 1.00 92.81 123 ASP A N 1
ATOM 905 C CA . ASP A 1 123 ? 2.750 -10.112 -1.917 1.00 92.81 123 ASP A CA 1
ATOM 906 C C . ASP A 1 123 ? 3.359 -9.160 -2.942 1.00 92.81 123 ASP A C 1
ATOM 908 O O . ASP A 1 123 ? 2.638 -8.395 -3.578 1.00 92.81 123 ASP A O 1
ATOM 912 N N . THR A 1 124 ? 4.683 -9.159 -3.070 1.00 88.38 124 THR A N 1
ATOM 913 C CA . THR A 1 124 ? 5.342 -8.235 -4.002 1.00 88.38 124 THR A CA 1
ATOM 914 C C . THR A 1 124 ? 5.263 -8.701 -5.453 1.00 88.38 124 THR A C 1
ATOM 916 O O . THR A 1 124 ? 5.657 -7.975 -6.345 1.00 88.38 124 THR A O 1
ATOM 919 N N . GLY A 1 125 ? 4.658 -9.872 -5.700 1.00 85.44 125 GLY A N 1
ATOM 920 C CA . GLY A 1 125 ? 4.490 -10.440 -7.032 1.00 85.44 125 GLY A CA 1
ATOM 921 C C . GLY A 1 125 ? 5.814 -10.898 -7.656 1.00 85.44 125 GLY A C 1
ATOM 922 O O . GLY A 1 125 ? 6.789 -11.116 -6.933 1.00 85.44 125 GLY A O 1
ATOM 923 N N . PRO A 1 126 ? 5.835 -11.214 -8.966 1.00 75.44 126 PRO A N 1
ATOM 924 C CA . PRO A 1 126 ? 7.051 -11.636 -9.646 1.00 75.44 126 PRO A CA 1
ATOM 925 C C . PRO A 1 126 ? 7.972 -10.426 -9.848 1.00 75.44 126 PRO A C 1
ATOM 927 O O . PRO A 1 126 ? 7.801 -9.678 -10.810 1.00 75.44 126 PRO A O 1
ATOM 930 N N . GLY A 1 127 ? 8.931 -10.258 -8.936 1.00 62.56 127 GLY A N 1
ATOM 931 C CA . GLY A 1 127 ? 9.973 -9.239 -9.040 1.00 62.56 127 GLY A CA 1
ATOM 932 C C . GLY A 1 127 ? 10.781 -9.354 -10.339 1.00 62.56 127 GLY A C 1
ATOM 933 O O . GLY A 1 127 ? 10.913 -10.441 -10.910 1.00 62.56 127 GLY A O 1
ATOM 934 N N . ASP A 1 128 ? 11.298 -8.219 -10.810 1.00 68.75 128 ASP A N 1
ATOM 935 C CA . ASP A 1 128 ? 12.223 -8.139 -11.953 1.00 68.75 128 ASP A CA 1
ATOM 936 C C . ASP A 1 128 ? 13.685 -8.366 -11.489 1.00 68.75 128 ASP A C 1
ATOM 938 O O . ASP A 1 128 ? 13.952 -8.859 -10.392 1.00 68.75 128 ASP A O 1
ATOM 942 N N . ALA A 1 129 ? 14.672 -7.992 -12.306 1.00 62.97 129 ALA A N 1
ATOM 943 C CA . ALA A 1 129 ? 16.104 -8.139 -12.036 1.00 62.97 129 ALA A CA 1
ATOM 944 C C . ALA A 1 129 ? 16.606 -7.503 -10.718 1.00 62.97 129 ALA A C 1
ATOM 946 O O . ALA A 1 129 ? 17.746 -7.759 -10.315 1.00 62.97 129 ALA A O 1
ATOM 947 N N . ALA A 1 130 ? 15.807 -6.658 -10.057 1.00 73.88 130 ALA A N 1
ATOM 948 C CA . ALA A 1 130 ? 16.101 -6.108 -8.739 1.00 73.88 130 ALA A CA 1
ATOM 949 C C . ALA A 1 130 ? 15.141 -6.689 -7.683 1.00 73.88 130 ALA A C 1
ATOM 951 O O . ALA A 1 130 ? 13.944 -6.770 -7.938 1.00 73.88 130 ALA A O 1
ATOM 952 N N . PRO A 1 131 ? 15.652 -7.089 -6.503 1.00 80.56 131 PRO A N 1
ATOM 953 C CA . PRO A 1 131 ? 14.839 -7.749 -5.491 1.00 80.56 131 PRO A CA 1
ATOM 954 C C . PRO A 1 131 ? 13.897 -6.767 -4.799 1.00 80.56 131 PRO A C 1
ATOM 956 O O . PRO A 1 131 ? 14.324 -5.690 -4.379 1.00 80.56 131 PRO A O 1
ATOM 959 N N . ASP A 1 132 ? 12.662 -7.198 -4.572 1.00 88.69 132 ASP A N 1
ATOM 960 C CA . ASP A 1 132 ? 11.709 -6.449 -3.759 1.00 88.69 132 ASP A CA 1
ATOM 961 C C . ASP A 1 132 ? 12.164 -6.343 -2.306 1.00 88.69 132 ASP A C 1
ATOM 963 O O . ASP A 1 132 ? 12.790 -7.247 -1.737 1.00 88.69 132 ASP A O 1
ATOM 967 N N . THR A 1 133 ? 11.792 -5.238 -1.669 1.00 90.38 133 THR A N 1
ATOM 968 C CA . THR A 1 133 ? 12.116 -4.969 -0.271 1.00 90.38 133 THR A CA 1
ATOM 969 C C . THR A 1 133 ? 10.847 -4.884 0.563 1.00 90.38 133 THR A C 1
ATOM 971 O O . THR A 1 133 ? 9.985 -4.048 0.319 1.00 90.38 133 THR A O 1
ATOM 974 N N . VAL A 1 134 ? 10.762 -5.703 1.612 1.00 91.88 134 VAL A N 1
ATOM 975 C CA . VAL A 1 134 ? 9.728 -5.581 2.646 1.00 91.88 134 VAL A CA 1
ATOM 976 C C . VAL A 1 134 ? 10.412 -5.306 3.979 1.00 91.88 134 VAL A C 1
ATOM 978 O O . VAL A 1 134 ? 11.090 -6.179 4.522 1.00 91.88 134 VAL A O 1
ATOM 981 N N . ASP A 1 135 ? 10.242 -4.095 4.501 1.00 93.75 135 ASP A N 1
ATOM 982 C CA . ASP A 1 135 ? 10.773 -3.671 5.794 1.00 93.75 135 ASP A CA 1
ATOM 983 C C . ASP A 1 135 ? 9.636 -3.441 6.794 1.00 93.75 135 ASP A C 1
ATOM 985 O O . ASP A 1 135 ? 8.580 -2.890 6.479 1.00 93.75 135 ASP A O 1
ATOM 989 N N . ILE A 1 136 ? 9.844 -3.897 8.025 1.00 92.00 136 ILE A N 1
ATOM 990 C CA . ILE A 1 136 ? 8.858 -3.825 9.097 1.00 92.00 136 ILE A CA 1
ATOM 991 C C . ILE A 1 136 ? 9.576 -3.415 10.375 1.00 92.00 136 ILE A C 1
ATOM 993 O O . ILE A 1 136 ? 10.388 -4.160 10.923 1.00 92.00 136 ILE A O 1
ATOM 997 N N . GLN A 1 137 ? 9.237 -2.238 10.894 1.00 93.56 137 GLN A N 1
ATOM 998 C CA . GLN A 1 137 ? 9.952 -1.636 12.015 1.00 93.56 137 GLN A CA 1
ATOM 999 C C . GLN A 1 137 ? 9.000 -1.131 13.094 1.00 93.56 137 GLN A C 1
ATOM 1001 O O . GLN A 1 137 ? 8.077 -0.367 12.829 1.00 93.56 137 GLN A O 1
ATOM 1006 N N . ASN A 1 138 ? 9.274 -1.471 14.356 1.00 93.12 138 ASN A N 1
ATOM 1007 C CA . ASN A 1 138 ? 8.490 -0.998 15.506 1.00 93.12 138 ASN A CA 1
ATOM 1008 C C . ASN A 1 138 ? 6.977 -1.274 15.375 1.00 93.12 138 ASN A C 1
ATOM 1010 O O . ASN A 1 138 ? 6.167 -0.472 15.835 1.00 93.12 138 ASN A O 1
ATOM 1014 N N . SER A 1 139 ? 6.606 -2.382 14.732 1.00 91.25 139 SER A N 1
ATOM 1015 C CA . SER A 1 139 ? 5.214 -2.741 14.453 1.00 91.25 139 SER A CA 1
ATOM 1016 C C . SER A 1 139 ? 4.839 -4.048 15.155 1.00 91.25 139 SER A C 1
ATOM 1018 O O . SER A 1 139 ? 5.651 -4.968 15.241 1.00 91.25 139 SER A O 1
ATOM 1020 N N . ASN A 1 140 ? 3.610 -4.126 15.660 1.00 91.62 140 ASN A N 1
ATOM 1021 C CA . ASN A 1 140 ? 3.015 -5.342 16.199 1.00 91.62 140 ASN A CA 1
ATOM 1022 C C . ASN A 1 140 ? 2.115 -5.968 15.131 1.00 91.62 140 ASN A C 1
ATOM 1024 O O . ASN A 1 140 ? 1.134 -5.354 14.717 1.00 91.62 140 ASN A O 1
ATOM 1028 N N . LEU A 1 141 ? 2.466 -7.172 14.692 1.00 89.62 141 LEU A N 1
ATOM 1029 C CA . LEU A 1 141 ? 1.754 -7.938 13.674 1.00 89.62 141 LEU A CA 1
ATOM 1030 C C . LEU A 1 141 ? 1.395 -9.289 14.279 1.00 89.62 141 LEU A C 1
ATOM 1032 O O . LEU A 1 141 ? 2.289 -10.063 14.619 1.00 89.62 141 LEU A O 1
ATOM 1036 N N . MET A 1 142 ? 0.102 -9.576 14.425 1.00 89.56 142 MET A N 1
ATOM 1037 C CA . MET A 1 142 ? -0.322 -10.844 15.032 1.00 89.56 142 MET A CA 1
ATOM 1038 C C . MET A 1 142 ? -0.188 -12.024 14.073 1.00 89.56 142 MET A C 1
ATOM 1040 O O . MET A 1 142 ? 0.229 -13.106 14.482 1.00 89.56 142 MET A O 1
ATOM 1044 N N . ASN A 1 143 ? -0.532 -11.820 12.802 1.00 89.19 143 ASN A N 1
ATOM 1045 C CA . ASN A 1 143 ? -0.399 -12.834 11.768 1.00 89.19 143 ASN A CA 1
ATOM 1046 C C . ASN A 1 143 ? 0.218 -12.205 10.519 1.00 89.19 143 ASN A C 1
ATOM 1048 O O . ASN A 1 143 ? -0.386 -11.324 9.913 1.00 89.19 143 ASN A O 1
ATOM 1052 N N . LEU A 1 144 ? 1.422 -12.645 10.153 1.00 91.94 144 LEU A N 1
ATOM 1053 C CA . LEU A 1 144 ? 2.189 -12.093 9.040 1.00 91.94 144 LEU A CA 1
ATOM 1054 C C . LEU A 1 144 ? 2.473 -13.174 7.998 1.00 91.94 144 LEU A C 1
ATOM 1056 O O . LEU A 1 144 ? 3.050 -14.215 8.310 1.00 91.94 144 LEU A O 1
ATOM 1060 N N . ALA A 1 145 ? 2.121 -12.887 6.750 1.00 90.88 145 ALA A N 1
ATOM 1061 C CA . ALA A 1 145 ? 2.479 -13.692 5.594 1.00 90.88 145 ALA A CA 1
ATOM 1062 C C . ALA A 1 145 ? 3.140 -12.801 4.539 1.00 90.88 145 ALA A C 1
ATOM 1064 O O . ALA A 1 145 ? 2.487 -11.937 3.960 1.00 90.88 145 ALA A O 1
ATOM 1065 N N . ILE A 1 146 ? 4.425 -13.030 4.274 1.00 89.38 146 ILE A N 1
ATOM 1066 C CA . ILE A 1 146 ? 5.173 -12.321 3.232 1.00 89.38 146 ILE A CA 1
ATOM 1067 C C . ILE A 1 146 ? 5.480 -13.300 2.103 1.00 89.38 146 ILE A C 1
ATOM 1069 O O . ILE A 1 146 ? 5.948 -14.416 2.342 1.00 89.38 146 ILE A O 1
ATOM 1073 N N . ARG A 1 147 ? 5.206 -12.873 0.875 1.00 86.81 147 ARG A N 1
ATOM 1074 C CA . ARG A 1 147 ? 5.644 -13.516 -0.357 1.00 86.81 147 ARG A CA 1
ATOM 1075 C C . ARG A 1 147 ? 6.413 -12.482 -1.160 1.00 86.81 147 ARG A C 1
ATOM 1077 O O . ARG A 1 147 ? 5.836 -11.489 -1.582 1.00 86.81 147 ARG A O 1
ATOM 1084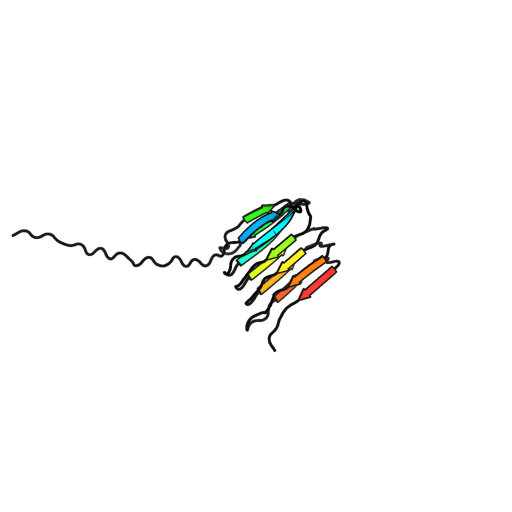 N N . THR A 1 148 ? 7.700 -12.733 -1.333 1.00 79.62 148 THR A N 1
ATOM 1085 C CA . THR A 1 148 ? 8.561 -11.975 -2.238 1.00 79.62 148 THR A CA 1
ATOM 1086 C C . THR A 1 148 ? 9.153 -12.937 -3.254 1.00 79.62 148 THR A C 1
ATOM 1088 O O . THR A 1 148 ? 9.426 -14.099 -2.925 1.00 79.62 148 THR A O 1
ATOM 1091 N N . PHE A 1 149 ? 9.327 -12.482 -4.491 1.00 68.31 149 PHE A N 1
ATOM 1092 C CA . PHE A 1 149 ? 10.117 -13.204 -5.479 1.00 68.31 149 PHE A CA 1
ATOM 1093 C C . PHE A 1 149 ? 11.517 -12.596 -5.549 1.00 68.31 149 PHE A C 1
ATOM 1095 O O . PHE A 1 149 ? 11.694 -11.386 -5.552 1.00 68.31 149 PHE A O 1
ATOM 1102 N N . ALA A 1 150 ? 12.522 -13.462 -5.603 1.00 54.72 150 ALA A N 1
ATOM 1103 C CA . ALA A 1 150 ? 13.867 -13.102 -6.017 1.00 54.72 150 ALA A CA 1
ATOM 1104 C C . ALA A 1 150 ? 14.247 -14.082 -7.128 1.00 54.72 150 ALA A C 1
ATOM 1106 O O . ALA A 1 150 ? 14.169 -15.299 -6.919 1.00 54.72 150 ALA A O 1
ATOM 1107 N N . GLU A 1 151 ? 14.605 -13.584 -8.313 1.00 51.62 151 GLU A N 1
ATOM 1108 C CA . GLU A 1 151 ? 15.206 -14.443 -9.334 1.00 51.62 151 GLU A CA 1
ATOM 1109 C C . GLU A 1 151 ? 16.585 -14.926 -8.835 1.00 51.62 151 GLU A C 1
ATOM 1111 O O . GLU A 1 151 ? 17.368 -14.144 -8.291 1.00 51.62 151 GLU A O 1
ATOM 1116 N N . ASN A 1 152 ? 16.841 -16.238 -8.946 1.00 45.12 152 ASN A N 1
ATOM 1117 C CA . ASN A 1 152 ? 18.120 -16.881 -8.598 1.00 45.12 152 ASN A CA 1
ATOM 1118 C C . ASN A 1 152 ? 19.072 -16.901 -9.793 1.00 45.12 152 ASN A C 1
ATOM 1120 O O . ASN A 1 152 ? 18.593 -17.257 -10.894 1.00 45.12 152 ASN A O 1
#

Radius of gyration: 20.83 Å; chains: 1; bounding box: 38×64×71 Å

pLDDT: mean 81.64, std 15.16, range [36.81, 95.25]

Sequence (152 aa):
MSSKCKRRLTLESMEPRCMMAGAVTAWIDLAGDLQVHGDAASNQVLIQSAAAGTYQVTGLYGTTGSYTLSPSGGDVHIHMGDGNDQVFIDNVNTGDNLNIQTGKDHDVVDIRRSNLTGTTKVDTGPGDAAPDTVDIQNSNLMNLAIRTFAEN

Secondary structure (DSSP, 8-state):
--------------------S-B-EEEE-SS--EEEE--SS--EEEEEEEETTEEEEEE-TT-B-EEEE--SS--EEEEEEESS-EEEEES-EESS-EEEEEEESS-EEEEES-EEEEEEEEE--S--SS--EEEEES-EEEEEEEE-----

Organism: NCBI:txid412755

Foldseek 3Di:
DDDDDDDPPPPPPPDPPPPQQWEWDWDADPLQEIEIETDQHAWEWEWEAPDVQWIWIDTPDNHDDTDIGRGPNQEYHHHHHHYAYEYHYEHAEGCEEYAYENEEEEYEAEHYLYEYNYAYEHAPYAYDQDWHYYYHYNYHHNHYHYHTDDDD